Protein AF-A0A7J7RNC4-F1 (afdb_monomer)

Radius of gyration: 12.5 Å; Cα contacts (8 Å, |Δi|>4): 55; chains: 1; bounding box: 25×30×33 Å

pLDDT: mean 87.99, std 8.91, range [53.88, 96.69]

Nearest PDB structures (foldseek):
  4edl-assembly1_A  TM=9.478E-01  e=6.821E-09  Homo sapiens
  4edl-assembly6_F  TM=9.567E-01  e=9.627E-08  Homo sapiens
  2vzc-assembly1_A  TM=9.176E-01  e=6.193E-08  Homo sapiens
  2k2r-assembly1_A  TM=8.063E-01  e=3.083E-06  unclassified
  2yrn-assembly1_A  TM=8.443E-01  e=2.607E-01  Homo sapiens

Secondary structure (DSSP, 8-state):
--EETTEEPPTTSS-SS--SHHHHHHHHHHHHHHHHHTTPPPPSS-HHHHHTT-HHHHHHHHHHHHHHHTT--

Organism: Pipistrellus kuhlii (NCBI:txid59472)

Sequence (73 aa):
MGLLEDYFVPLHHFYLTPDSFDQKVHNVSFAFELMLDGGLQKPKARPEDVVSLDLKSTLRVLYNLFNKYKNAE

Foldseek 3Di:
DQDDPPDRDDCVQAPPDDDDLVSQLSRQVVVQVVCVVVVFDRQPARSSCVSVVPPVSVVSVVVSVCVVCVPPD

Structure (mmCIF, N/CA/C/O backbone):
data_AF-A0A7J7RNC4-F1
#
_entry.id   AF-A0A7J7RNC4-F1
#
loop_
_atom_site.group_PDB
_atom_site.id
_atom_site.type_symbol
_atom_site.label_atom_id
_atom_site.label_alt_id
_atom_site.label_comp_id
_atom_site.label_asym_id
_atom_site.label_entity_id
_atom_site.label_seq_id
_atom_site.pdbx_PDB_ins_code
_atom_site.Cartn_x
_atom_site.Cartn_y
_atom_site.Cartn_z
_atom_site.occupancy
_atom_site.B_iso_or_equiv
_atom_site.auth_seq_id
_atom_site.auth_comp_id
_atom_site.auth_asym_id
_atom_site.auth_atom_id
_atom_site.pdbx_PDB_model_num
ATOM 1 N N . MET A 1 1 ? 7.709 -7.136 8.862 1.00 53.88 1 MET A N 1
ATOM 2 C CA . MET A 1 1 ? 6.648 -8.148 9.061 1.00 53.88 1 MET A CA 1
ATOM 3 C C . MET A 1 1 ? 5.362 -7.570 8.495 1.00 53.88 1 MET A C 1
ATOM 5 O O . MET A 1 1 ? 5.158 -6.377 8.678 1.00 53.88 1 MET A O 1
ATOM 9 N N . GLY A 1 2 ? 4.563 -8.354 7.765 1.00 63.06 2 GLY A N 1
ATOM 10 C CA . GLY A 1 2 ? 3.282 -7.907 7.200 1.00 63.06 2 GLY A CA 1
ATOM 11 C C . GLY A 1 2 ? 2.195 -7.889 8.268 1.00 63.06 2 GLY A C 1
ATOM 12 O O . GLY A 1 2 ? 1.271 -8.683 8.201 1.00 63.06 2 GLY A O 1
ATOM 13 N N . LEU A 1 3 ? 2.359 -7.068 9.301 1.00 73.31 3 LEU A N 1
ATOM 14 C CA . LEU A 1 3 ? 1.381 -6.938 10.375 1.00 73.31 3 LEU A CA 1
ATOM 15 C C . LEU A 1 3 ? 0.382 -5.844 9.993 1.00 73.31 3 LEU A C 1
ATOM 17 O O . LEU A 1 3 ? 0.798 -4.734 9.654 1.00 73.31 3 LEU A O 1
ATOM 21 N N . LEU A 1 4 ? -0.906 -6.160 10.037 1.00 72.88 4 LEU A N 1
ATOM 22 C CA . LEU A 1 4 ? -1.987 -5.202 9.871 1.00 72.88 4 LEU A CA 1
ATOM 23 C C . LEU A 1 4 ? -2.916 -5.347 11.071 1.00 72.88 4 LEU A C 1
ATOM 25 O O . LEU A 1 4 ? -3.551 -6.384 11.238 1.00 72.88 4 LEU A O 1
ATOM 29 N N . GLU A 1 5 ? -2.943 -4.316 11.915 1.00 74.44 5 GLU A N 1
ATOM 30 C CA . GLU A 1 5 ? -3.614 -4.369 13.219 1.00 74.44 5 GLU A CA 1
ATOM 31 C C . GLU A 1 5 ? -3.138 -5.610 14.004 1.00 74.44 5 GLU A C 1
ATOM 33 O O . GLU A 1 5 ? -1.930 -5.790 14.174 1.00 74.44 5 GLU A O 1
ATOM 38 N N . ASP A 1 6 ? -4.052 -6.488 14.416 1.00 72.38 6 ASP A N 1
ATOM 39 C CA . ASP A 1 6 ? -3.747 -7.693 15.197 1.00 72.38 6 ASP A CA 1
ATOM 40 C C . ASP A 1 6 ? -3.606 -8.969 14.350 1.00 72.38 6 ASP A C 1
ATOM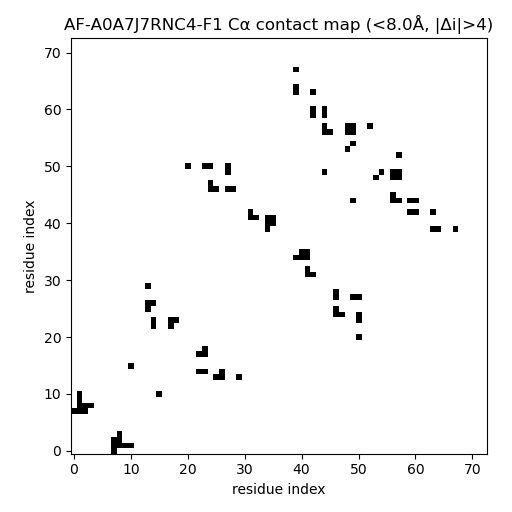 42 O O . ASP A 1 6 ? -3.554 -10.077 14.893 1.00 72.38 6 ASP A O 1
ATOM 46 N N . TYR A 1 7 ? -3.548 -8.856 13.017 1.00 73.56 7 TYR A N 1
ATOM 47 C CA . TYR A 1 7 ? -3.399 -10.016 12.1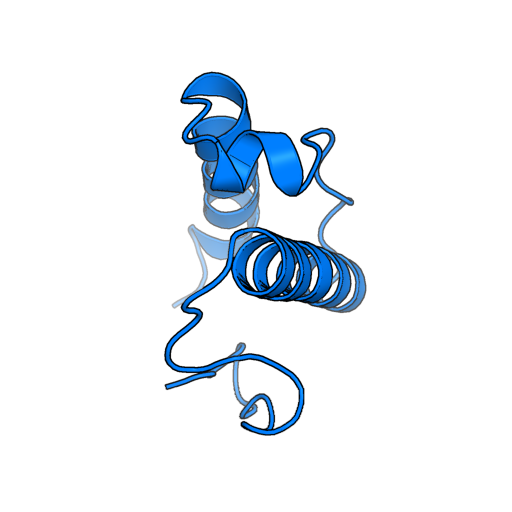40 1.00 73.56 7 TYR A CA 1
ATOM 48 C C . TYR A 1 7 ? -2.209 -9.913 11.190 1.00 73.56 7 TYR A C 1
ATOM 50 O O . TYR A 1 7 ? -1.736 -8.848 10.791 1.00 73.56 7 TYR A O 1
ATOM 58 N N . PHE A 1 8 ? -1.695 -11.087 10.831 1.00 79.69 8 PHE A N 1
ATOM 59 C CA . PHE A 1 8 ? -0.571 -11.208 9.921 1.00 79.69 8 PHE A CA 1
ATOM 60 C C . PHE A 1 8 ? -1.078 -11.407 8.496 1.00 79.69 8 PHE A C 1
ATOM 62 O O . PHE A 1 8 ? -1.792 -12.365 8.201 1.00 79.69 8 PHE A O 1
ATOM 69 N N . VAL A 1 9 ? -0.666 -10.523 7.600 1.00 81.12 9 VAL A N 1
ATOM 70 C CA . VAL A 1 9 ? -0.867 -10.644 6.163 1.00 81.12 9 VAL A CA 1
ATOM 71 C C . VAL A 1 9 ? 0.024 -11.781 5.649 1.00 81.12 9 VAL A C 1
ATOM 73 O O . VAL A 1 9 ? 1.253 -11.701 5.776 1.00 81.12 9 VAL A O 1
ATOM 76 N N . PRO A 1 10 ? -0.548 -12.852 5.071 1.00 80.00 10 PRO A N 1
ATOM 77 C CA . PRO A 1 10 ? 0.239 -13.978 4.589 1.00 80.00 10 PRO A CA 1
ATOM 78 C C . PRO A 1 10 ? 1.280 -13.558 3.545 1.00 80.00 10 PRO A C 1
ATOM 80 O O . PRO A 1 10 ? 0.980 -12.825 2.604 1.00 80.00 10 PRO A O 1
ATOM 83 N N . LEU A 1 11 ? 2.504 -14.080 3.680 1.00 77.19 11 LEU A N 1
ATOM 84 C CA . LEU A 1 11 ? 3.646 -13.715 2.827 1.00 77.19 11 LEU A CA 1
ATOM 85 C C . LEU A 1 11 ? 3.483 -14.106 1.349 1.00 77.19 11 LEU A C 1
ATOM 87 O O . LEU A 1 11 ? 4.285 -13.689 0.527 1.00 77.19 11 LEU A O 1
ATOM 91 N N . HIS A 1 12 ? 2.480 -14.916 1.004 1.00 80.62 12 HIS A N 1
ATOM 92 C CA . HIS A 1 12 ? 2.194 -15.295 -0.381 1.00 80.62 12 HIS A CA 1
ATOM 93 C C . HIS A 1 12 ? 1.268 -14.303 -1.106 1.00 80.62 12 HIS A C 1
ATOM 95 O O . HIS A 1 12 ? 1.100 -14.423 -2.314 1.00 80.62 12 HIS A O 1
ATOM 101 N N . HIS A 1 13 ? 0.671 -13.332 -0.405 1.00 82.50 13 HIS A N 1
ATOM 102 C CA . HIS A 1 13 ? -0.190 -12.315 -1.025 1.00 82.50 13 HIS A CA 1
ATOM 103 C C . HIS A 1 13 ? 0.580 -11.089 -1.537 1.00 82.50 13 HIS A C 1
ATOM 105 O O . HIS A 1 13 ? 0.048 -10.307 -2.325 1.00 82.50 13 HIS A O 1
ATOM 111 N N . PHE A 1 14 ? 1.839 -10.927 -1.128 1.00 90.31 14 PHE A N 1
ATOM 112 C CA . PHE A 1 14 ? 2.683 -9.811 -1.534 1.00 90.31 14 PHE A CA 1
ATOM 113 C C . PHE A 1 14 ? 4.134 -10.253 -1.726 1.00 90.31 14 PHE A C 1
ATOM 115 O O . PHE A 1 14 ? 4.594 -11.240 -1.158 1.00 90.31 14 PHE A O 1
ATOM 122 N N . TYR A 1 15 ? 4.883 -9.486 -2.506 1.00 92.38 15 TYR A N 1
ATOM 123 C CA . TYR A 1 15 ? 6.303 -9.718 -2.729 1.00 92.38 15 TYR A CA 1
ATOM 124 C C . TYR A 1 15 ? 7.113 -9.105 -1.583 1.00 92.38 15 TYR A C 1
ATOM 126 O O . TYR A 1 15 ? 7.138 -7.885 -1.432 1.00 92.38 15 TYR A O 1
ATOM 134 N N . LEU A 1 16 ? 7.795 -9.919 -0.772 1.00 89.44 16 LEU A N 1
ATOM 135 C CA . LEU A 1 16 ? 8.608 -9.410 0.345 1.00 89.44 16 LEU A CA 1
ATOM 136 C C . LEU A 1 16 ? 9.798 -8.563 -0.136 1.00 89.44 16 LEU A C 1
ATOM 138 O O . LEU A 1 16 ? 10.157 -7.568 0.490 1.00 89.44 16 LEU A O 1
ATOM 142 N N . THR A 1 17 ? 10.389 -8.955 -1.261 1.00 91.25 17 THR A N 1
ATOM 143 C CA . THR A 1 17 ? 11.512 -8.275 -1.910 1.00 91.25 17 THR A CA 1
ATOM 144 C C . THR A 1 17 ? 11.166 -8.049 -3.382 1.00 91.25 17 THR A C 1
ATOM 146 O O . THR A 1 17 ? 11.576 -8.849 -4.222 1.00 91.25 17 THR A O 1
ATOM 149 N N . PRO A 1 18 ? 10.358 -7.022 -3.704 1.00 92.56 18 PRO A N 1
ATOM 150 C CA . PRO A 1 18 ? 9.910 -6.802 -5.071 1.00 92.56 18 PRO A CA 1
ATOM 151 C C . PRO A 1 18 ? 11.069 -6.310 -5.952 1.00 92.56 18 PRO A C 1
ATOM 153 O O . PRO A 1 18 ? 11.673 -5.270 -5.664 1.00 92.56 18 PRO A O 1
ATOM 156 N N . ASP A 1 19 ? 11.370 -7.040 -7.025 1.00 93.62 19 ASP A N 1
ATOM 157 C CA . ASP A 1 19 ? 12.481 -6.753 -7.943 1.00 93.62 19 ASP A CA 1
ATOM 158 C C . ASP A 1 19 ? 12.042 -5.973 -9.194 1.00 93.62 19 ASP A C 1
ATOM 160 O O . ASP A 1 19 ? 12.787 -5.128 -9.697 1.00 93.62 19 ASP A O 1
ATOM 164 N N . SER A 1 20 ? 10.804 -6.176 -9.644 1.00 96.25 20 SER A N 1
ATOM 165 C CA . SER A 1 20 ? 10.235 -5.527 -10.821 1.00 96.25 20 SER A CA 1
ATOM 166 C C . SER A 1 20 ? 9.299 -4.371 -10.468 1.00 96.25 20 SER A C 1
ATOM 168 O O . SER A 1 20 ? 8.776 -4.261 -9.355 1.00 96.25 20 SER A O 1
ATOM 170 N N . PHE A 1 21 ? 9.073 -3.483 -11.440 1.00 95.81 21 PHE A N 1
ATOM 171 C CA . PHE A 1 21 ? 8.083 -2.414 -11.307 1.00 95.81 21 PHE A CA 1
ATOM 172 C C . PHE A 1 21 ? 6.685 -2.990 -11.040 1.00 95.81 21 PHE A C 1
ATOM 174 O O . PHE A 1 21 ? 6.018 -2.557 -10.105 1.00 95.81 21 PHE A O 1
ATOM 181 N N . ASP A 1 22 ? 6.294 -4.030 -11.778 1.00 96.31 22 ASP A N 1
ATOM 182 C CA . ASP A 1 22 ? 4.982 -4.667 -11.643 1.00 96.31 22 ASP A CA 1
ATOM 183 C C . ASP A 1 22 ? 4.783 -5.316 -10.268 1.00 96.31 22 ASP A C 1
ATOM 185 O O . ASP A 1 22 ? 3.712 -5.191 -9.682 1.00 96.31 22 ASP A O 1
ATOM 189 N N . GLN A 1 23 ? 5.820 -5.935 -9.690 1.00 95.88 23 GLN A N 1
ATOM 190 C CA . GLN A 1 23 ? 5.747 -6.482 -8.328 1.00 95.88 23 GLN A CA 1
ATOM 191 C C . GLN A 1 23 ?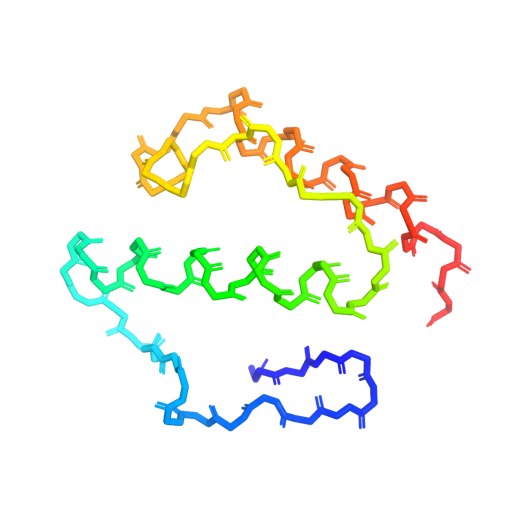 5.556 -5.381 -7.278 1.00 95.88 23 GLN A C 1
ATOM 193 O O . GLN A 1 23 ? 4.803 -5.551 -6.317 1.00 95.88 23 GLN A O 1
ATOM 198 N N . LYS A 1 24 ? 6.210 -4.227 -7.459 1.00 96.12 24 LYS A N 1
ATOM 199 C CA . LYS A 1 24 ? 6.004 -3.063 -6.584 1.00 96.12 24 LYS A CA 1
ATOM 200 C C . LYS A 1 24 ? 4.583 -2.518 -6.732 1.00 96.12 24 LYS A C 1
ATOM 202 O O . LYS A 1 24 ? 3.946 -2.227 -5.722 1.00 96.12 24 LYS A O 1
ATOM 207 N N . VAL A 1 25 ? 4.075 -2.420 -7.962 1.00 96.56 25 VAL A N 1
ATOM 208 C CA . VAL A 1 25 ? 2.702 -1.969 -8.250 1.00 96.56 25 VAL A CA 1
ATOM 209 C C . VAL A 1 25 ? 1.679 -2.923 -7.646 1.00 96.56 25 VAL A C 1
ATOM 211 O O . VAL A 1 25 ? 0.728 -2.457 -7.019 1.00 96.56 25 VAL A O 1
ATOM 214 N N . HIS A 1 26 ? 1.898 -4.235 -7.752 1.00 95.88 26 HIS A N 1
ATOM 215 C CA . HIS A 1 26 ? 1.078 -5.259 -7.103 1.00 95.88 26 HIS A CA 1
ATOM 216 C C . HIS A 1 26 ? 1.008 -5.037 -5.591 1.00 95.88 26 HIS A C 1
ATOM 218 O O . HIS A 1 26 ? -0.082 -4.924 -5.040 1.00 95.88 26 HIS A O 1
ATOM 224 N N . ASN A 1 27 ? 2.154 -4.875 -4.924 1.00 94.69 27 ASN A N 1
ATOM 225 C CA . ASN A 1 27 ? 2.191 -4.649 -3.477 1.00 94.69 27 ASN A CA 1
ATOM 226 C C . ASN A 1 27 ? 1.452 -3.375 -3.050 1.00 94.69 27 ASN A C 1
ATOM 228 O O . ASN A 1 27 ? 0.739 -3.387 -2.048 1.00 94.69 27 ASN A O 1
ATOM 232 N N . VAL A 1 28 ? 1.618 -2.272 -3.787 1.00 94.75 28 VAL A N 1
ATOM 233 C CA . VAL A 1 28 ? 0.914 -1.017 -3.478 1.00 94.75 28 VAL A CA 1
ATOM 234 C C . VAL A 1 28 ? -0.587 -1.153 -3.739 1.00 94.75 28 VAL A C 1
ATOM 236 O O . VAL A 1 28 ? -1.389 -0.672 -2.941 1.00 94.75 28 VAL A O 1
ATOM 239 N N . SER A 1 29 ? -0.978 -1.837 -4.816 1.00 94.62 29 SER A N 1
ATOM 240 C CA . SER A 1 29 ? -2.387 -2.116 -5.125 1.00 94.62 29 SER A CA 1
ATOM 241 C C . SER A 1 29 ? -3.032 -2.944 -4.019 1.00 94.62 29 SER A C 1
ATOM 243 O O . SER A 1 29 ? -4.077 -2.562 -3.499 1.00 94.62 29 SER A O 1
ATOM 245 N N . PHE A 1 30 ? -2.355 -4.007 -3.590 1.00 93.12 30 PHE A N 1
ATOM 246 C CA . PHE A 1 30 ? -2.796 -4.856 -2.493 1.00 93.12 30 PHE A CA 1
ATOM 247 C C . PHE A 1 30 ? -2.898 -4.079 -1.171 1.00 93.12 30 PHE A C 1
ATOM 249 O O . PHE A 1 30 ? -3.880 -4.207 -0.447 1.00 93.12 30 PHE A O 1
ATOM 256 N N . ALA A 1 31 ? -1.953 -3.179 -0.879 1.00 91.25 31 ALA A N 1
ATOM 257 C CA . ALA A 1 31 ? -2.061 -2.300 0.285 1.00 91.25 31 ALA A CA 1
ATOM 258 C C . ALA A 1 31 ? -3.302 -1.388 0.220 1.00 91.25 31 ALA A C 1
ATOM 260 O O . ALA A 1 31 ? -3.933 -1.142 1.245 1.00 91.25 31 ALA A O 1
ATOM 261 N N . PHE A 1 32 ? -3.691 -0.901 -0.962 1.00 92.38 32 PHE A N 1
ATOM 262 C CA . PHE A 1 32 ? -4.907 -0.093 -1.117 1.00 92.38 32 PHE A CA 1
ATOM 263 C C . PHE A 1 32 ? -6.192 -0.904 -0.926 1.00 92.38 32 PHE A C 1
ATOM 265 O O . PHE A 1 32 ? -7.177 -0.349 -0.437 1.00 92.38 32 PHE A O 1
ATOM 272 N N . GLU A 1 33 ? -6.193 -2.184 -1.292 1.00 90.81 33 GLU A N 1
ATOM 273 C CA . GLU A 1 33 ? -7.295 -3.109 -0.995 1.00 90.81 33 GLU A CA 1
ATOM 274 C C . GLU A 1 33 ? -7.417 -3.334 0.513 1.00 90.81 33 GLU A C 1
ATOM 276 O O . GLU A 1 33 ? -8.487 -3.126 1.075 1.00 90.81 33 GLU A O 1
ATOM 281 N N . LEU A 1 34 ? -6.303 -3.591 1.201 1.00 88.88 34 LEU A N 1
ATOM 282 C CA . LEU A 1 34 ? -6.295 -3.717 2.662 1.00 88.88 34 LEU A CA 1
ATOM 283 C C . LEU A 1 34 ? -6.769 -2.439 3.369 1.00 88.88 34 LEU A C 1
ATOM 285 O O . LEU A 1 34 ? -7.469 -2.504 4.375 1.00 88.88 34 LEU A O 1
ATOM 289 N N . MET A 1 35 ? -6.421 -1.262 2.840 1.00 88.56 35 MET A N 1
ATOM 290 C CA . MET A 1 35 ? -6.936 0.008 3.358 1.00 88.56 35 MET A CA 1
ATOM 291 C C . MET A 1 35 ? -8.461 0.104 3.220 1.00 88.56 35 MET A C 1
ATOM 293 O O . MET A 1 35 ? -9.116 0.600 4.135 1.00 88.56 35 MET A O 1
ATOM 297 N N . LEU A 1 36 ? -9.024 -0.355 2.099 1.00 88.50 36 LEU A N 1
ATOM 298 C CA . LEU A 1 36 ? -10.472 -0.397 1.889 1.00 88.50 36 LEU A CA 1
ATOM 299 C C . LEU A 1 36 ? -11.158 -1.352 2.863 1.00 88.50 36 LEU A C 1
ATOM 301 O O . LEU A 1 36 ? -12.148 -0.969 3.488 1.00 88.50 36 LEU A O 1
ATOM 305 N N . ASP A 1 37 ? -10.601 -2.547 3.026 1.00 87.12 37 ASP A N 1
ATOM 306 C CA . ASP A 1 37 ? -11.117 -3.561 3.944 1.00 87.12 37 ASP A CA 1
ATOM 307 C C . ASP A 1 37 ? -11.027 -3.091 5.407 1.00 87.12 37 ASP A C 1
ATOM 309 O O . ASP A 1 37 ? -11.940 -3.327 6.196 1.00 87.12 37 ASP A O 1
ATOM 313 N N . GLY A 1 38 ? -9.989 -2.319 5.753 1.00 82.88 38 GLY A N 1
ATOM 314 C CA . GLY A 1 38 ? -9.834 -1.627 7.041 1.00 82.88 38 GLY A CA 1
ATOM 315 C C . GLY A 1 38 ? -10.736 -0.394 7.227 1.00 82.88 38 GLY A C 1
ATOM 316 O O . GLY A 1 38 ? -10.605 0.353 8.203 1.00 82.88 38 GLY A O 1
ATOM 317 N N . GLY A 1 39 ? -11.646 -0.125 6.286 1.00 85.06 39 GLY A N 1
ATOM 318 C CA . GLY A 1 39 ? -12.605 0.978 6.360 1.00 85.06 39 GLY A CA 1
ATOM 319 C C . GLY A 1 39 ? -12.009 2.364 6.093 1.00 85.06 39 GLY A C 1
ATOM 320 O O . GLY A 1 39 ? -12.626 3.376 6.445 1.00 85.06 39 GLY A O 1
ATOM 321 N N . LEU A 1 40 ? -10.819 2.452 5.488 1.00 85.56 40 LEU A N 1
ATOM 322 C CA . LEU A 1 40 ? -10.308 3.700 4.925 1.00 85.56 40 LEU A CA 1
ATOM 323 C C . LEU A 1 40 ? -10.884 3.908 3.522 1.00 85.56 40 LEU A C 1
ATOM 325 O O . LEU A 1 40 ? -11.172 2.975 2.780 1.00 85.56 40 LEU A O 1
ATOM 329 N N . GLN A 1 41 ? -11.026 5.167 3.115 1.00 83.56 41 GLN A N 1
ATOM 330 C CA . GLN A 1 41 ? -11.398 5.466 1.734 1.00 83.56 41 GLN A CA 1
ATOM 331 C C . GLN A 1 41 ? -10.256 5.104 0.781 1.00 83.56 41 GLN A C 1
ATOM 333 O O . GLN A 1 41 ? -9.094 5.413 1.065 1.00 83.56 41 GLN A O 1
ATOM 338 N N . LYS A 1 42 ? -10.601 4.530 -0.383 1.00 78.62 42 LYS A N 1
ATOM 339 C CA . LYS A 1 42 ? -9.627 4.221 -1.437 1.00 78.62 42 LYS A CA 1
ATOM 340 C C . LYS A 1 42 ? -8.791 5.466 -1.738 1.00 78.62 42 LYS A C 1
ATOM 342 O O . LYS A 1 42 ? -9.369 6.517 -2.052 1.00 78.62 42 LYS A O 1
ATOM 347 N N . PRO A 1 43 ? -7.453 5.382 -1.685 1.00 84.38 43 PRO A N 1
ATOM 348 C CA . PRO A 1 43 ? -6.620 6.498 -2.084 1.00 84.38 43 PRO A CA 1
ATOM 349 C C . PRO A 1 43 ? -6.929 6.935 -3.519 1.00 84.38 43 PRO A C 1
ATOM 351 O O . PRO A 1 43 ? -7.104 6.119 -4.417 1.00 84.38 43 PRO A O 1
ATOM 354 N N . LYS A 1 44 ? -6.971 8.252 -3.748 1.00 85.38 44 LYS A N 1
ATOM 355 C CA . LYS A 1 44 ? -7.114 8.827 -5.099 1.00 85.38 44 LYS A CA 1
ATOM 356 C C . LYS A 1 44 ? -5.832 8.716 -5.938 1.00 85.38 44 LYS A C 1
ATOM 358 O O . LYS A 1 44 ? -5.840 9.109 -7.098 1.00 85.38 44 LYS A O 1
ATOM 363 N N . ALA A 1 45 ? -4.717 8.331 -5.320 1.00 89.31 45 ALA A N 1
ATOM 364 C CA . ALA A 1 45 ? -3.458 8.077 -6.009 1.00 89.31 45 ALA A CA 1
ATOM 365 C C . ALA A 1 45 ? -3.546 6.742 -6.749 1.00 89.31 45 ALA A C 1
ATOM 367 O O . ALA A 1 45 ? -4.168 5.811 -6.234 1.00 89.31 45 ALA A O 1
ATOM 368 N N . ARG A 1 46 ? -2.920 6.637 -7.923 1.00 94.06 46 ARG A N 1
ATOM 369 C CA . ARG A 1 46 ? -2.756 5.332 -8.558 1.00 94.06 46 ARG A CA 1
ATOM 370 C C . ARG A 1 46 ? -1.551 4.619 -7.929 1.00 9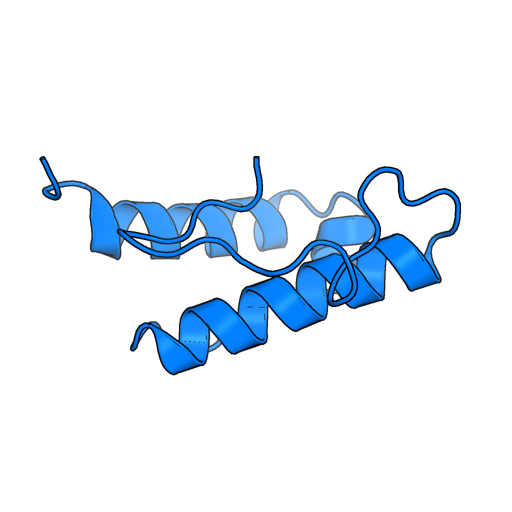4.06 46 ARG A C 1
ATOM 372 O O . ARG A 1 46 ? -0.611 5.300 -7.508 1.00 94.06 46 ARG A O 1
ATOM 379 N N . PRO A 1 47 ? -1.558 3.283 -7.828 1.00 94.38 47 PRO A N 1
ATOM 380 C CA . PRO A 1 47 ? -0.430 2.530 -7.284 1.00 94.38 47 PRO A CA 1
ATOM 381 C C . PRO A 1 47 ? 0.893 2.853 -7.989 1.00 94.38 47 PRO A C 1
ATOM 383 O O . PRO A 1 47 ? 1.925 3.017 -7.340 1.00 94.38 47 PRO A O 1
ATOM 386 N N . GLU A 1 48 ? 0.848 3.036 -9.306 1.00 96.12 48 GLU A N 1
ATOM 387 C CA . GLU A 1 48 ? 1.992 3.376 -10.149 1.00 96.12 48 GLU A CA 1
ATOM 388 C C . GLU A 1 48 ? 2.602 4.722 -9.767 1.00 96.12 48 GLU A C 1
ATOM 390 O O . GLU A 1 48 ? 3.822 4.839 -9.778 1.00 96.12 48 GLU A O 1
ATOM 395 N N . ASP A 1 49 ? 1.782 5.704 -9.374 1.00 95.50 49 ASP A N 1
ATOM 396 C CA . ASP A 1 49 ? 2.266 7.029 -8.969 1.00 95.50 49 ASP A CA 1
ATOM 397 C C . ASP A 1 49 ? 3.117 6.925 -7.687 1.00 95.50 49 ASP A C 1
ATOM 399 O O . ASP A 1 49 ? 4.130 7.606 -7.530 1.00 95.50 49 ASP A O 1
ATOM 403 N N . VAL A 1 50 ? 2.746 6.025 -6.770 1.00 94.69 50 VAL A N 1
ATOM 404 C CA . VAL A 1 50 ? 3.524 5.756 -5.549 1.00 94.69 50 VAL A CA 1
ATOM 405 C C . VAL A 1 50 ? 4.812 5.000 -5.883 1.00 94.69 50 VAL A C 1
ATOM 407 O O . VAL A 1 50 ? 5.881 5.354 -5.385 1.00 94.69 50 VAL A O 1
ATOM 410 N N . VAL A 1 51 ? 4.742 3.990 -6.756 1.00 96.25 51 VAL A N 1
ATOM 411 C CA . VAL A 1 51 ? 5.924 3.218 -7.184 1.00 96.25 51 VAL A CA 1
ATOM 412 C C . VAL A 1 51 ? 6.909 4.080 -7.976 1.00 96.25 51 VAL A C 1
ATOM 414 O O . VAL A 1 51 ? 8.120 3.898 -7.848 1.00 96.25 51 VAL A O 1
ATOM 417 N N . SER A 1 52 ? 6.416 5.052 -8.747 1.00 95.94 52 SER A N 1
ATOM 418 C CA . SER A 1 52 ? 7.231 6.017 -9.489 1.00 95.94 52 SER A CA 1
ATOM 419 C C . SER A 1 52 ? 7.778 7.158 -8.627 1.00 95.94 52 SER A C 1
ATOM 421 O O . SER A 1 52 ? 8.342 8.103 -9.175 1.00 95.94 52 SER A O 1
ATOM 423 N N . LEU A 1 53 ? 7.625 7.087 -7.300 1.00 93.75 53 LEU A N 1
ATOM 424 C CA . LEU A 1 53 ? 8.122 8.078 -6.341 1.00 93.75 53 LEU A CA 1
ATOM 425 C C . LEU A 1 53 ? 7.468 9.466 -6.479 1.00 93.75 53 LEU A C 1
ATOM 427 O O 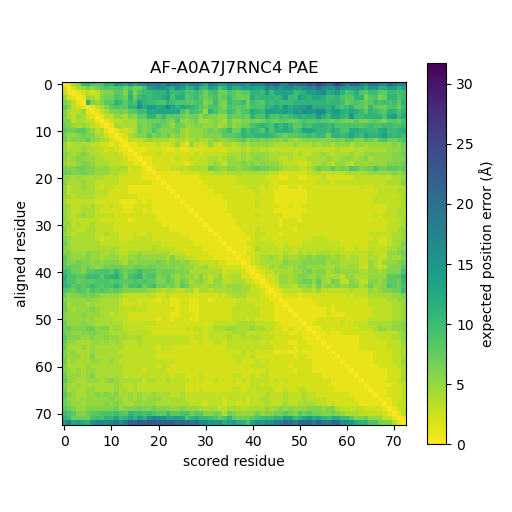. LEU A 1 53 ? 8.094 10.479 -6.156 1.00 93.75 53 LEU A O 1
ATOM 431 N N . ASP A 1 54 ? 6.206 9.549 -6.920 1.00 96.69 54 ASP A N 1
ATOM 432 C CA . ASP A 1 54 ? 5.478 10.821 -6.916 1.00 96.69 54 ASP A CA 1
ATOM 433 C C . ASP A 1 54 ? 5.224 11.274 -5.472 1.00 96.69 54 ASP A C 1
ATOM 435 O O . ASP A 1 54 ? 4.441 10.678 -4.719 1.00 96.69 54 ASP A O 1
ATOM 439 N N . LEU A 1 55 ? 5.889 12.362 -5.080 1.00 94.94 55 LEU A N 1
ATOM 440 C CA . LEU A 1 55 ? 5.845 12.878 -3.715 1.00 94.94 55 LEU A CA 1
ATOM 441 C C . LEU A 1 55 ? 4.419 13.254 -3.297 1.00 94.94 55 LEU A C 1
ATOM 443 O O . LEU A 1 55 ? 3.994 12.949 -2.183 1.00 94.94 55 LEU A O 1
ATOM 447 N N . LYS A 1 56 ? 3.655 13.894 -4.189 1.00 94.75 56 LYS A N 1
ATOM 448 C CA . LYS A 1 56 ? 2.299 14.371 -3.890 1.00 94.75 56 LYS A CA 1
ATOM 449 C C . LYS A 1 56 ? 1.347 13.209 -3.614 1.00 94.75 56 LYS A C 1
ATOM 451 O O . LYS A 1 56 ? 0.577 13.257 -2.652 1.00 94.75 56 LYS A O 1
ATOM 456 N N . SER A 1 57 ? 1.393 12.174 -4.444 1.00 94.00 57 SER A N 1
ATOM 457 C CA . SER A 1 57 ? 0.583 10.968 -4.287 1.00 94.00 57 SER A CA 1
ATOM 458 C C . SER A 1 57 ? 0.975 10.198 -3.035 1.00 94.00 57 SER A C 1
ATOM 460 O O . SER A 1 57 ? 0.096 9.860 -2.241 1.00 94.00 57 SER A O 1
ATOM 462 N N . THR A 1 58 ? 2.278 10.024 -2.801 1.00 95.56 58 THR A N 1
ATOM 463 C CA . THR A 1 58 ? 2.813 9.330 -1.621 1.00 95.56 58 THR A CA 1
ATOM 464 C C . THR A 1 58 ? 2.378 10.016 -0.326 1.00 95.56 58 THR A C 1
ATOM 466 O O . THR A 1 58 ? 1.776 9.383 0.541 1.00 95.56 58 THR A O 1
ATOM 469 N N . LEU A 1 59 ? 2.580 11.333 -0.212 1.00 95.06 59 LEU A N 1
ATOM 470 C CA . LEU A 1 59 ? 2.181 12.093 0.976 1.00 95.06 59 LEU A CA 1
ATOM 471 C C . LEU A 1 59 ? 0.672 12.049 1.219 1.00 95.06 59 LEU A C 1
ATOM 473 O O . LEU A 1 59 ? 0.241 12.004 2.367 1.00 95.06 59 LEU A O 1
ATOM 477 N N . ARG A 1 60 ? -0.147 12.028 0.163 1.00 92.62 60 ARG A N 1
ATOM 478 C CA . ARG A 1 60 ? -1.604 11.943 0.316 1.00 92.62 60 ARG A CA 1
ATOM 479 C C . ARG A 1 60 ? -2.053 10.596 0.884 1.00 92.62 60 ARG A C 1
ATOM 481 O O . ARG A 1 60 ? -2.952 10.578 1.720 1.00 92.62 60 ARG A O 1
ATOM 488 N N . VAL A 1 61 ? -1.436 9.492 0.458 1.00 93.25 61 VAL A N 1
ATOM 489 C CA . VAL A 1 61 ? -1.696 8.159 1.036 1.00 93.25 61 VAL A CA 1
ATOM 490 C C . VAL A 1 61 ? -1.298 8.147 2.513 1.00 93.25 61 VAL A C 1
ATOM 492 O O . VAL A 1 61 ? -2.114 7.790 3.363 1.00 93.25 61 VAL A O 1
ATOM 495 N N . LEU A 1 62 ? -0.084 8.610 2.828 1.00 93.12 62 LEU A N 1
ATOM 496 C CA . LEU A 1 62 ? 0.431 8.653 4.200 1.00 93.12 62 LEU A CA 1
ATOM 497 C C . LEU A 1 62 ? -0.414 9.543 5.116 1.00 93.12 62 LEU A C 1
ATOM 499 O O . LEU A 1 62 ? -0.680 9.178 6.256 1.00 93.12 62 LEU A O 1
ATOM 503 N N . TYR A 1 63 ? -0.886 10.685 4.618 1.00 92.12 63 TYR A N 1
ATOM 504 C CA . TYR A 1 63 ? -1.738 11.594 5.380 1.00 92.12 63 TYR A CA 1
ATOM 505 C C . TYR A 1 63 ? -3.086 10.962 5.751 1.00 92.12 63 TYR A C 1
ATOM 507 O O . TYR A 1 63 ? -3.572 11.153 6.865 1.00 92.12 63 TYR A O 1
ATOM 515 N N . ASN A 1 64 ? -3.679 10.176 4.848 1.00 89.50 64 ASN A N 1
ATOM 516 C CA . ASN A 1 64 ? -4.923 9.458 5.131 1.00 89.50 64 ASN A CA 1
ATOM 517 C C . ASN A 1 64 ? -4.724 8.391 6.214 1.00 89.50 64 ASN A C 1
ATOM 519 O O . ASN A 1 64 ? -5.542 8.295 7.129 1.00 89.50 64 ASN A O 1
ATOM 523 N N . LEU A 1 65 ? -3.627 7.631 6.131 1.00 90.25 65 LEU A N 1
ATOM 524 C CA . LEU A 1 65 ? -3.247 6.657 7.156 1.00 90.25 65 LEU A CA 1
ATOM 525 C C . LEU A 1 65 ? -3.027 7.347 8.504 1.00 90.25 65 LEU A C 1
ATOM 527 O O . LEU A 1 65 ? -3.630 6.957 9.500 1.00 90.25 65 LEU A O 1
ATOM 531 N N . PHE A 1 66 ? -2.244 8.427 8.525 1.00 90.88 66 PHE A N 1
ATOM 532 C CA . PHE A 1 66 ? -2.006 9.208 9.734 1.00 90.88 66 PHE A CA 1
ATOM 533 C C . PHE A 1 66 ? -3.316 9.705 10.345 1.00 90.88 66 PHE A C 1
ATOM 535 O O . PHE A 1 66 ? -3.568 9.475 11.517 1.00 90.88 66 PHE A O 1
ATOM 542 N N . ASN A 1 67 ? -4.205 10.327 9.572 1.00 90.25 67 ASN A N 1
ATOM 543 C CA . ASN A 1 67 ? -5.464 10.834 10.119 1.00 90.25 67 ASN A CA 1
ATOM 544 C C . ASN A 1 67 ? -6.353 9.748 10.738 1.00 90.25 67 ASN A C 1
ATOM 546 O O . ASN A 1 67 ? -7.065 10.046 11.699 1.00 90.25 67 ASN A O 1
ATOM 550 N N . LYS A 1 68 ? -6.319 8.523 10.201 1.0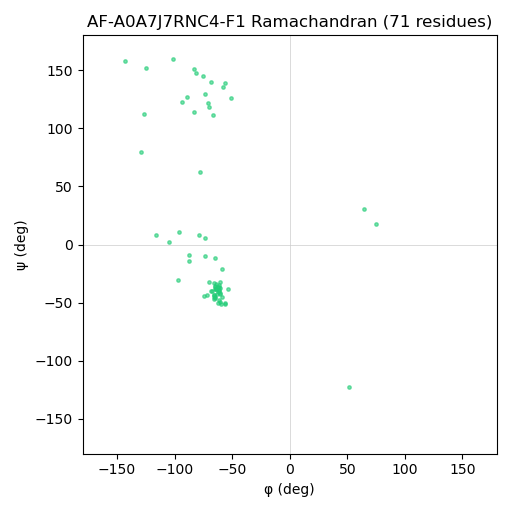0 86.00 68 LYS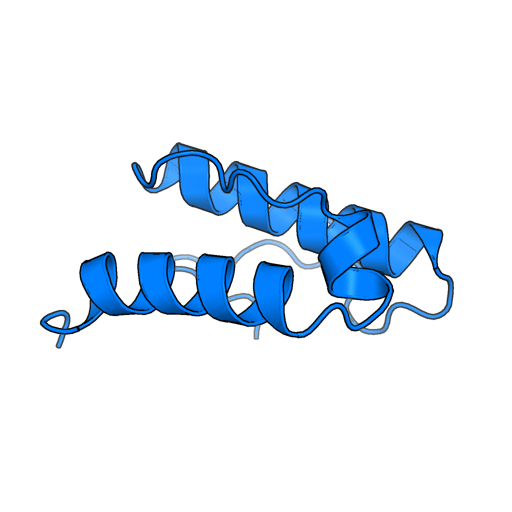 A N 1
ATOM 551 C CA . LYS A 1 68 ? -7.064 7.378 10.735 1.00 86.00 68 LYS A CA 1
ATOM 552 C C . LYS A 1 68 ? -6.435 6.834 12.018 1.00 86.00 68 LYS A C 1
ATOM 554 O O . LYS A 1 68 ? -7.163 6.574 12.970 1.00 86.00 68 LYS A O 1
ATOM 559 N N . TYR A 1 69 ? -5.112 6.691 12.042 1.00 87.94 69 TYR A N 1
ATOM 560 C CA . TYR A 1 69 ? -4.392 5.980 13.102 1.00 87.94 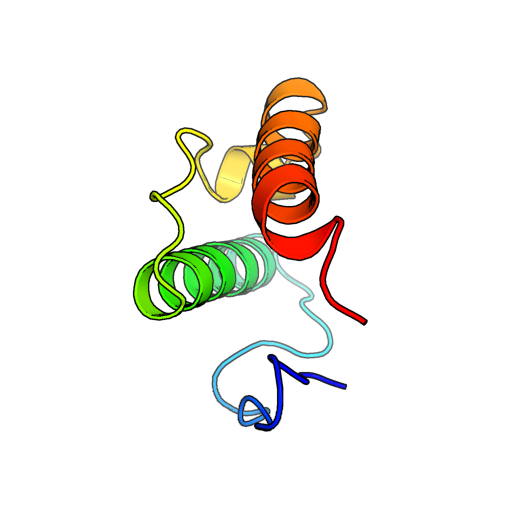69 TYR A CA 1
ATOM 561 C C . TYR A 1 69 ? -3.648 6.896 14.089 1.00 87.94 69 TYR A C 1
ATOM 563 O O . TYR A 1 69 ? -3.034 6.405 15.023 1.00 87.94 69 TYR A O 1
ATOM 571 N N . LYS A 1 70 ? -3.725 8.227 13.956 1.00 89.56 70 LYS A N 1
ATOM 572 C CA . LYS A 1 70 ? -3.005 9.190 14.824 1.00 89.56 70 LYS A CA 1
ATOM 573 C C . LYS A 1 70 ? -3.325 9.091 16.319 1.00 89.56 70 LYS A C 1
ATOM 575 O O . LYS A 1 70 ? -2.564 9.612 17.122 1.00 89.56 70 LYS A O 1
ATOM 580 N N . ASN A 1 71 ? -4.468 8.503 16.663 1.00 89.62 71 ASN A N 1
ATOM 581 C CA . ASN A 1 71 ? -4.922 8.305 18.039 1.00 89.62 71 ASN A CA 1
ATOM 582 C C . ASN A 1 71 ? -5.022 6.810 18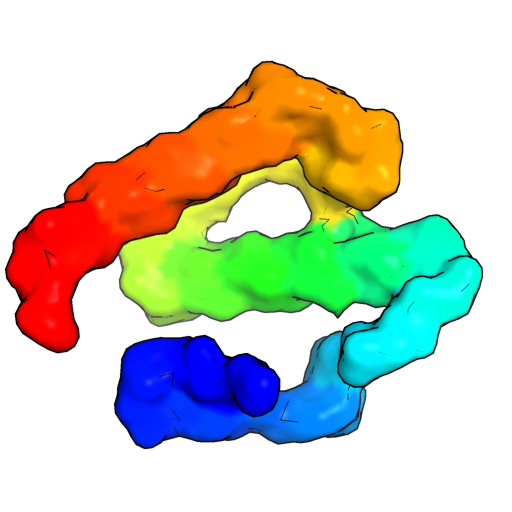.394 1.00 89.62 71 ASN A C 1
ATOM 584 O O . ASN A 1 71 ? -5.632 6.482 19.407 1.00 89.62 71 ASN A O 1
ATOM 588 N N . ALA A 1 72 ? -4.538 5.920 17.523 1.00 78.56 72 ALA A N 1
ATOM 589 C CA . ALA A 1 72 ? -4.407 4.510 17.858 1.00 78.56 72 ALA A CA 1
ATOM 590 C C . ALA A 1 72 ? -3.217 4.373 18.819 1.00 78.56 72 ALA A C 1
ATOM 592 O O . ALA A 1 72 ? -2.168 4.967 18.561 1.00 78.56 72 ALA A O 1
ATOM 593 N N . GLU A 1 73 ? -3.424 3.682 19.940 1.00 61.66 73 GLU A N 1
ATOM 594 C CA . GLU A 1 73 ? -2.370 3.372 20.919 1.00 61.66 73 GLU A CA 1
ATOM 595 C C . GLU A 1 73 ? -1.381 2.333 20.382 1.00 61.66 73 GLU A C 1
ATOM 597 O O . GLU A 1 73 ? -1.832 1.372 19.717 1.00 61.66 73 GLU A O 1
#

Mean predicted aligned error: 4.49 Å

Solvent-accessible surface area (backbone atoms only — not comparable to full-atom values): 4434 Å² total; per-residue (Å²): 130,58,66,54,89,95,42,74,57,60,72,86,81,42,62,93,78,54,87,47,71,66,44,42,28,49,41,43,45,51,50,43,50,52,36,39,77,72,71,42,78,69,64,91,53,55,40,57,43,46,69,70,64,36,62,72,43,41,51,53,50,52,49,55,51,43,73,72,46,73,81,62,132

InterPro domains:
  IPR001715 Calponin homology domain [PS50021] (1-70)
  IPR028433 Parvin [PTHR12114] (1-71)
  IPR036872 CH domain superfamily [G3DSA:1.10.418.10] (1-73)
  IPR036872 CH domain superfamily [SSF47576] (7-69)